Protein AF-A0A1C6ACA7-F1 (afdb_monomer_lite)

Structure (mmCIF, N/CA/C/O backbone):
data_AF-A0A1C6ACA7-F1
#
_entry.id   AF-A0A1C6ACA7-F1
#
loop_
_atom_site.group_PDB
_atom_site.id
_atom_site.type_symbol
_atom_site.label_atom_id
_atom_site.label_alt_id
_atom_site.label_comp_id
_atom_site.label_asym_id
_atom_site.label_entity_id
_atom_site.label_seq_id
_atom_site.pdbx_PDB_ins_code
_atom_site.Cartn_x
_atom_site.Cartn_y
_atom_site.Cartn_z
_atom_site.occupancy
_atom_site.B_iso_or_equiv
_atom_site.auth_seq_id
_atom_site.auth_comp_id
_atom_site.auth_asym_id
_atom_site.auth_atom_id
_atom_site.pdbx_PDB_model_num
ATOM 1 N N . MET A 1 1 ? -13.029 29.301 -29.362 1.00 35.81 1 MET A N 1
ATOM 2 C CA . MET A 1 1 ? -12.154 28.437 -28.537 1.00 35.81 1 MET A CA 1
ATOM 3 C C . MET A 1 1 ? -12.592 28.576 -27.083 1.00 35.81 1 MET A C 1
ATOM 5 O O . MET A 1 1 ? -12.355 29.621 -26.497 1.00 35.81 1 MET A O 1
ATOM 9 N N . LYS A 1 2 ? -13.321 27.599 -26.525 1.00 28.75 2 LYS A N 1
ATOM 10 C CA . LYS A 1 2 ? -13.683 27.595 -25.097 1.00 28.75 2 LYS A CA 1
ATOM 11 C C . LYS A 1 2 ? -12.645 26.752 -24.355 1.00 28.75 2 LYS A C 1
ATOM 13 O O . LYS A 1 2 ? -12.474 25.581 -24.686 1.00 28.75 2 LYS A O 1
ATOM 18 N N . LYS A 1 3 ? -11.920 27.369 -23.416 1.00 33.47 3 LYS A N 1
ATOM 19 C CA . LYS A 1 3 ? -11.046 26.676 -22.459 1.00 33.47 3 LYS A CA 1
ATOM 20 C C . LYS A 1 3 ? -11.905 25.656 -21.707 1.00 33.47 3 LYS A C 1
ATOM 22 O O . LYS A 1 3 ? -12.900 26.042 -21.105 1.00 33.47 3 LYS A O 1
ATOM 27 N N . LYS A 1 4 ? -11.546 24.373 -21.780 1.00 32.12 4 LYS A N 1
ATOM 28 C CA . LYS A 1 4 ? -12.084 23.358 -20.871 1.00 32.12 4 LYS A CA 1
ATOM 29 C C . LYS A 1 4 ? -11.454 23.623 -19.510 1.00 32.12 4 LYS A C 1
ATOM 31 O O . LYS A 1 4 ? -10.244 23.467 -19.355 1.00 32.12 4 LYS A O 1
ATOM 36 N N . GLU A 1 5 ? -12.270 24.099 -18.581 1.00 34.69 5 GLU A N 1
ATOM 37 C CA . GLU A 1 5 ? -11.940 24.129 -17.163 1.00 34.69 5 GLU A CA 1
ATOM 38 C C . GLU A 1 5 ? -11.593 22.710 -16.711 1.00 34.69 5 GLU A C 1
ATOM 40 O O . GLU A 1 5 ? -12.240 21.733 -17.093 1.00 34.69 5 GLU A O 1
ATOM 45 N N . GLN A 1 6 ? -10.509 22.612 -15.949 1.00 39.34 6 GLN A N 1
ATOM 46 C CA . GLN A 1 6 ? -10.090 21.401 -15.269 1.00 39.34 6 GLN A CA 1
ATOM 47 C C . GLN A 1 6 ? -11.111 21.146 -14.160 1.00 39.34 6 GLN A C 1
ATOM 49 O O . GLN A 1 6 ? -11.014 21.715 -13.079 1.00 39.34 6 GLN A O 1
ATOM 54 N N . THR A 1 7 ? -12.143 20.368 -14.476 1.00 33.28 7 THR A N 1
ATOM 55 C CA . THR A 1 7 ? -13.173 19.980 -13.517 1.00 33.28 7 THR A CA 1
ATOM 56 C C . THR A 1 7 ? -12.557 19.076 -12.465 1.00 33.28 7 THR A C 1
ATOM 58 O O . THR A 1 7 ? -12.034 18.004 -12.779 1.00 33.28 7 THR A O 1
ATOM 61 N N . ASP A 1 8 ? -12.613 19.581 -11.239 1.00 41.78 8 ASP A N 1
ATOM 62 C CA . ASP A 1 8 ? -12.300 18.905 -9.994 1.00 41.78 8 ASP A CA 1
ATOM 63 C C . ASP A 1 8 ? -13.042 17.564 -9.899 1.00 41.78 8 ASP A C 1
ATOM 65 O O . ASP A 1 8 ? -14.131 17.393 -10.453 1.00 41.78 8 ASP A O 1
ATOM 69 N N . SER A 1 9 ? -12.386 16.609 -9.252 1.00 39.66 9 SER A N 1
ATOM 70 C CA . SER A 1 9 ? -12.677 15.174 -9.234 1.00 39.66 9 SER A CA 1
ATOM 71 C C . SER A 1 9 ? -14.174 14.860 -9.105 1.00 39.66 9 SER A C 1
ATOM 73 O O . SER A 1 9 ? -14.756 14.914 -8.024 1.00 39.66 9 SER A O 1
ATOM 75 N N . MET A 1 10 ? -14.805 14.518 -10.229 1.00 31.45 10 MET A N 1
ATOM 76 C CA . MET A 1 10 ? -16.221 14.167 -10.291 1.00 31.45 10 MET A CA 1
ATOM 77 C C . MET A 1 10 ? -16.370 12.681 -9.939 1.00 31.45 10 MET A C 1
ATOM 79 O O . MET A 1 10 ? -16.027 11.810 -10.737 1.00 31.45 10 MET A O 1
ATOM 83 N N . VAL A 1 11 ? -16.842 12.388 -8.727 1.00 42.78 11 VAL A N 1
ATOM 84 C CA . VAL A 1 11 ? -17.209 11.027 -8.309 1.00 42.78 11 VAL A CA 1
ATOM 85 C C . VAL A 1 11 ? -18.451 10.613 -9.102 1.00 42.78 11 VAL A C 1
ATOM 87 O O . VAL A 1 11 ? -19.531 11.164 -8.899 1.00 42.78 11 VAL A O 1
ATOM 90 N N . ILE A 1 12 ? -18.296 9.662 -10.025 1.00 40.81 12 ILE A N 1
ATOM 91 C CA . ILE A 1 12 ? -19.401 9.021 -10.746 1.00 40.81 12 ILE A CA 1
ATOM 92 C C . ILE A 1 12 ? -19.448 7.565 -10.293 1.00 40.81 12 ILE A C 1
ATOM 94 O O . ILE A 1 12 ? -18.496 6.812 -10.487 1.00 40.81 12 ILE A O 1
ATOM 98 N N . THR A 1 13 ? -20.560 7.182 -9.675 1.00 42.59 13 THR A N 1
ATOM 99 C CA . THR A 1 13 ? -20.846 5.821 -9.220 1.00 42.59 13 THR A CA 1
ATOM 100 C C . THR A 1 13 ? -21.478 5.015 -10.355 1.00 42.59 13 THR A C 1
ATOM 102 O O . THR A 1 13 ? -22.619 5.269 -10.737 1.00 42.59 13 THR A O 1
ATOM 105 N N . LEU A 1 14 ? -20.756 4.024 -10.878 1.00 44.19 14 LEU A N 1
ATOM 106 C CA . LEU A 1 14 ? -21.343 2.876 -11.575 1.00 44.19 14 LEU A CA 1
ATOM 107 C C . LEU A 1 14 ? -21.666 1.849 -10.490 1.00 44.19 14 LEU A C 1
ATOM 109 O O . LEU A 1 14 ? -20.737 1.198 -10.038 1.00 44.19 14 LEU A O 1
ATOM 113 N N . GLU A 1 15 ? -22.923 1.825 -10.032 1.00 42.56 15 GLU A N 1
ATOM 114 C CA . GLU A 1 15 ? -23.640 0.973 -9.046 1.00 42.56 15 GLU A CA 1
ATOM 115 C C . GLU A 1 15 ? -22.905 0.251 -7.886 1.00 42.56 15 GLU A C 1
ATOM 117 O O . GLU A 1 15 ? -23.536 0.071 -6.856 1.00 42.56 15 GLU A O 1
ATOM 122 N N . ASN A 1 16 ? -21.616 -0.096 -7.959 1.00 43.66 16 ASN A N 1
ATOM 123 C CA . ASN A 1 16 ? -20.783 -0.641 -6.877 1.00 43.66 16 ASN A CA 1
ATOM 124 C C . ASN A 1 16 ? -19.299 -0.195 -6.915 1.00 43.66 16 ASN A C 1
ATOM 126 O O . ASN A 1 16 ? -18.489 -0.754 -6.181 1.00 43.66 16 ASN A O 1
ATOM 130 N N . ALA A 1 17 ? -18.916 0.779 -7.752 1.00 47.66 17 ALA A N 1
ATOM 131 C CA . ALA A 1 17 ? -17.539 1.279 -7.828 1.00 47.66 17 ALA A CA 1
ATOM 132 C C . ALA A 1 17 ? -17.440 2.747 -7.384 1.00 47.66 17 ALA A C 1
ATOM 134 O O . ALA A 1 17 ? -18.015 3.638 -8.016 1.00 47.66 17 ALA A O 1
ATOM 135 N N . ILE A 1 18 ? -16.690 3.006 -6.306 1.00 56.91 18 ILE A N 1
ATOM 136 C CA . ILE A 1 18 ? -16.304 4.366 -5.894 1.00 56.91 18 ILE A CA 1
ATOM 137 C C . ILE A 1 18 ? -14.969 4.694 -6.558 1.00 56.91 18 ILE A C 1
ATOM 139 O O . ILE A 1 18 ? -13.965 4.047 -6.275 1.00 56.91 18 ILE A O 1
ATOM 143 N N . TYR A 1 19 ? -14.964 5.702 -7.427 1.00 53.03 19 TYR A N 1
ATOM 144 C CA . TYR A 1 19 ? -13.764 6.191 -8.100 1.00 53.03 19 TYR A CA 1
ATOM 145 C C . TYR A 1 19 ? -13.055 7.250 -7.245 1.00 53.03 19 TYR A C 1
ATOM 147 O O . TYR A 1 19 ? -13.621 8.312 -6.976 1.00 53.03 19 TYR A O 1
ATOM 155 N N . MET A 1 20 ? -11.809 6.984 -6.846 1.00 58.16 20 MET A N 1
ATOM 156 C CA . MET A 1 20 ? -10.930 7.931 -6.153 1.00 58.16 20 MET A CA 1
ATOM 157 C C . MET A 1 20 ? -9.717 8.188 -7.054 1.00 58.16 20 MET A C 1
ATOM 159 O O . MET A 1 20 ? -8.797 7.381 -7.127 1.00 58.16 20 MET A O 1
ATOM 163 N N . GLY A 1 21 ? -9.756 9.270 -7.836 1.00 49.41 21 GLY A N 1
ATOM 164 C CA . GLY A 1 21 ? -8.786 9.500 -8.910 1.00 49.41 21 GLY A CA 1
ATOM 165 C C . GLY A 1 21 ? -7.720 10.550 -8.607 1.00 49.41 21 GLY A C 1
ATOM 166 O O . GLY A 1 21 ? -8.037 11.664 -8.191 1.00 49.41 21 GLY A O 1
ATOM 167 N N . MET A 1 22 ? -6.475 10.235 -8.975 1.00 43.66 22 MET A N 1
ATOM 168 C CA . MET A 1 22 ? -5.496 11.199 -9.490 1.00 43.66 22 MET A CA 1
ATOM 169 C C . MET A 1 22 ? -5.129 10.806 -10.932 1.00 43.66 22 MET A C 1
ATOM 171 O O . MET A 1 22 ? -5.312 9.675 -11.356 1.00 43.66 22 MET A O 1
ATOM 175 N N . LYS A 1 23 ? -4.644 11.762 -11.727 1.00 41.84 23 LYS A N 1
ATOM 176 C CA . LYS A 1 23 ? -4.615 11.733 -13.206 1.00 41.84 23 LYS A CA 1
ATOM 177 C C . LYS A 1 23 ? -3.945 10.513 -13.888 1.00 41.84 23 LYS A C 1
ATOM 179 O O . LYS A 1 23 ? -4.198 10.320 -15.071 1.00 41.84 23 LYS A O 1
ATOM 184 N N . ASN A 1 24 ? -3.119 9.736 -13.182 1.00 50.81 24 ASN A N 1
ATOM 185 C CA . ASN A 1 24 ? -2.408 8.556 -13.702 1.00 50.81 24 ASN A CA 1
ATOM 186 C C . ASN A 1 24 ? -2.647 7.270 -12.886 1.00 50.81 24 ASN A C 1
ATOM 188 O O . ASN A 1 24 ? -2.252 6.199 -13.342 1.00 50.81 24 ASN A O 1
ATOM 192 N N . ASP A 1 25 ? -3.313 7.378 -11.732 1.00 60.22 25 ASP A N 1
ATOM 193 C CA . ASP A 1 25 ? -3.444 6.306 -10.747 1.00 60.22 25 ASP A CA 1
ATOM 194 C C . ASP A 1 25 ? -4.933 6.153 -10.427 1.00 60.22 25 ASP A C 1
ATOM 196 O O . ASP A 1 25 ? -5.595 7.101 -9.983 1.00 60.22 25 ASP A O 1
ATOM 200 N N . LEU A 1 26 ? -5.481 4.975 -10.718 1.00 66.25 26 LEU A N 1
ATOM 201 C CA . LEU A 1 26 ? -6.894 4.690 -10.492 1.00 66.25 26 LEU A CA 1
ATOM 202 C C . LEU A 1 26 ? -7.024 3.862 -9.222 1.00 66.25 26 LEU A C 1
ATOM 204 O O . LEU A 1 26 ? -6.629 2.698 -9.210 1.00 66.25 26 LEU A O 1
ATOM 208 N N . ALA A 1 27 ? -7.600 4.452 -8.176 1.00 63.38 27 ALA A N 1
ATOM 209 C CA . ALA A 1 27 ? -8.032 3.710 -7.004 1.00 63.38 27 ALA A CA 1
ATOM 210 C C . ALA A 1 27 ? -9.554 3.549 -7.026 1.00 63.38 27 ALA A C 1
ATOM 212 O O . ALA A 1 27 ? -10.292 4.526 -7.197 1.00 63.38 27 ALA A O 1
ATOM 213 N N . PHE A 1 28 ? -10.038 2.321 -6.857 1.00 68.25 28 PHE A N 1
ATOM 214 C CA . PHE A 1 28 ? -11.468 2.070 -6.717 1.00 68.25 28 PHE A CA 1
ATOM 215 C C . PHE A 1 28 ? -11.766 0.868 -5.829 1.00 68.25 28 PHE A C 1
ATOM 217 O O . PHE A 1 28 ? -10.971 -0.061 -5.725 1.00 68.25 28 PHE A O 1
ATOM 224 N N . ILE A 1 29 ? -12.934 0.891 -5.195 1.00 66.12 29 ILE A N 1
ATOM 225 C CA . ILE A 1 29 ? -13.424 -0.209 -4.359 1.00 66.12 29 ILE A CA 1
ATOM 226 C C . ILE A 1 29 ? -14.475 -0.991 -5.145 1.00 66.12 29 ILE A C 1
ATOM 228 O O . ILE A 1 29 ? -15.376 -0.368 -5.705 1.00 66.12 29 ILE A O 1
ATOM 232 N N . ILE A 1 30 ? -14.366 -2.322 -5.175 1.00 65.00 30 ILE A N 1
ATOM 233 C CA . ILE A 1 30 ? -15.426 -3.236 -5.632 1.00 65.00 30 ILE A CA 1
ATOM 234 C C . ILE A 1 30 ? -15.664 -4.252 -4.518 1.00 65.00 30 ILE A C 1
ATOM 236 O O . ILE A 1 30 ? -14.722 -4.895 -4.059 1.00 65.00 30 ILE A O 1
ATOM 240 N N . ASP A 1 31 ? -16.922 -4.398 -4.101 1.00 68.25 31 ASP A N 1
ATOM 241 C CA . ASP A 1 31 ? -17.322 -5.245 -2.972 1.00 68.25 31 ASP A CA 1
ATOM 242 C C . ASP A 1 31 ? -16.541 -4.885 -1.690 1.00 68.25 31 ASP A C 1
ATOM 244 O O . ASP A 1 31 ? -16.768 -3.821 -1.108 1.00 68.25 31 ASP A O 1
ATOM 248 N N . THR A 1 32 ? -15.574 -5.712 -1.281 1.00 72.00 32 THR A N 1
ATOM 249 C CA . THR A 1 32 ? -14.702 -5.471 -0.119 1.00 72.00 32 THR A CA 1
ATOM 250 C C . THR A 1 32 ? -13.225 -5.333 -0.484 1.00 72.00 32 THR A C 1
ATOM 252 O O . THR A 1 32 ? -12.369 -5.447 0.392 1.00 72.00 32 THR A O 1
ATOM 255 N N . GLU A 1 33 ? -12.893 -5.142 -1.757 1.00 77.12 33 GLU A N 1
ATOM 256 C CA . GLU A 1 33 ? -11.509 -5.030 -2.222 1.00 77.12 33 GLU A CA 1
ATOM 257 C C . GLU A 1 33 ? -11.220 -3.622 -2.741 1.00 77.12 33 GLU A C 1
ATOM 259 O O . GLU A 1 33 ? -12.035 -3.015 -3.437 1.00 77.12 33 GLU A O 1
ATOM 264 N N . LEU A 1 34 ? -10.047 -3.098 -2.383 1.00 83.81 34 LEU A N 1
ATOM 265 C CA . LEU A 1 34 ? -9.546 -1.806 -2.833 1.00 83.81 34 LEU A CA 1
ATOM 266 C C . LEU A 1 34 ? -8.473 -2.045 -3.889 1.00 83.81 34 LEU A C 1
ATOM 268 O O . LEU A 1 34 ? -7.382 -2.519 -3.585 1.00 83.81 34 LEU A O 1
ATOM 272 N N . PHE A 1 35 ? -8.772 -1.695 -5.129 1.00 83.44 35 PHE A N 1
ATOM 273 C CA . PHE A 1 35 ? -7.848 -1.846 -6.235 1.00 83.44 35 PHE A CA 1
ATOM 274 C C . PHE A 1 35 ? -7.092 -0.553 -6.490 1.00 83.44 35 PHE A C 1
ATOM 276 O O . PHE A 1 35 ? -7.701 0.512 -6.569 1.00 83.44 35 PHE A O 1
ATOM 283 N N . LEU A 1 36 ? -5.780 -0.670 -6.675 1.00 85.44 36 LEU A N 1
ATOM 284 C CA . LEU A 1 36 ? -4.898 0.401 -7.113 1.00 85.44 36 LEU A CA 1
ATOM 285 C C . LEU A 1 36 ? -4.266 -0.006 -8.439 1.00 85.44 36 LEU A C 1
ATOM 287 O O . LEU A 1 36 ? -3.514 -0.980 -8.513 1.00 85.44 36 LEU A O 1
ATOM 291 N N . TYR A 1 37 ? -4.597 0.745 -9.482 1.00 84.06 37 TYR A N 1
ATOM 292 C CA . TYR A 1 37 ? -4.070 0.549 -10.820 1.00 84.06 37 TYR A CA 1
ATOM 293 C C . TYR A 1 37 ? -3.086 1.646 -11.170 1.00 84.06 37 TYR A C 1
ATOM 295 O O . TYR A 1 37 ? -3.405 2.835 -11.093 1.00 84.06 37 TYR A O 1
ATOM 303 N N . GLU A 1 38 ? -1.932 1.219 -11.658 1.00 83.44 38 GLU A N 1
ATOM 304 C CA . GLU A 1 38 ? -0.889 2.102 -12.144 1.00 83.44 38 GLU A CA 1
ATOM 305 C C . GLU A 1 38 ? -0.435 1.646 -13.532 1.00 83.44 38 GLU A C 1
ATOM 307 O O . GLU A 1 38 ? -0.168 0.467 -13.767 1.00 83.44 38 GLU A O 1
ATOM 312 N N . HIS A 1 39 ? -0.305 2.591 -14.458 1.00 85.69 39 HIS A N 1
ATOM 313 C CA . HIS A 1 39 ? 0.295 2.345 -15.761 1.00 85.69 39 HIS A CA 1
ATOM 314 C C . HIS A 1 39 ? 1.700 2.957 -15.856 1.00 85.69 39 HIS A C 1
ATOM 316 O O . HIS A 1 39 ? 1.890 4.140 -15.573 1.00 85.69 39 HIS A O 1
ATOM 322 N N . GLN A 1 40 ? 2.684 2.182 -16.326 1.00 84.94 40 GLN A N 1
ATOM 323 C CA . GLN A 1 40 ? 4.080 2.607 -16.459 1.00 84.94 40 GLN A CA 1
ATOM 324 C C . GLN A 1 40 ? 4.709 2.224 -17.795 1.00 84.94 40 GLN A C 1
ATOM 326 O O 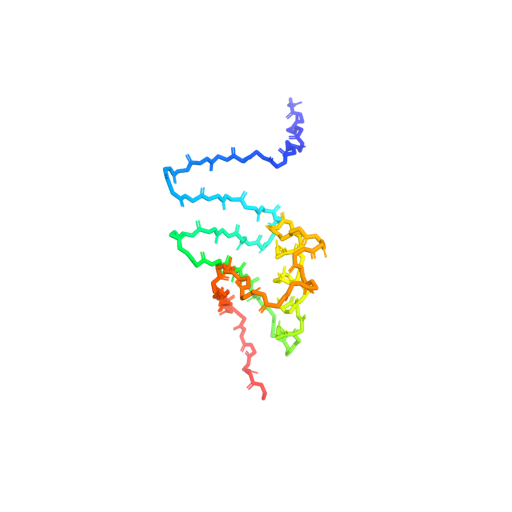. GLN A 1 40 ? 4.664 1.072 -18.216 1.00 84.94 40 GLN A O 1
ATOM 331 N N . SER A 1 41 ? 5.411 3.183 -18.399 1.00 86.81 41 SER A N 1
ATOM 332 C CA . SER A 1 41 ? 6.227 2.981 -19.604 1.00 86.81 41 SER A CA 1
ATOM 333 C C . SER A 1 41 ? 7.726 2.876 -19.337 1.00 86.81 41 SER A C 1
ATOM 335 O O . SER A 1 41 ? 8.497 2.592 -20.249 1.00 86.81 41 SER A O 1
ATOM 337 N N . THR A 1 42 ? 8.153 3.102 -18.096 1.00 87.62 42 THR A N 1
ATOM 338 C CA . THR A 1 42 ? 9.553 3.033 -17.662 1.00 87.62 42 THR A CA 1
ATOM 339 C C . THR A 1 42 ? 9.633 2.166 -16.419 1.00 87.62 42 THR A C 1
ATOM 341 O O . THR A 1 42 ? 8.779 2.280 -15.541 1.00 87.62 42 THR A O 1
ATOM 344 N N . TYR A 1 43 ? 10.629 1.278 -16.355 1.00 87.88 43 TYR A N 1
ATOM 345 C CA . TYR A 1 43 ? 10.767 0.373 -15.222 1.00 87.88 43 TYR A CA 1
ATOM 346 C C . TYR A 1 43 ? 11.038 1.165 -13.941 1.00 87.88 43 TYR A C 1
ATOM 348 O O . TYR A 1 43 ? 11.981 1.954 -13.867 1.00 87.88 43 TYR A O 1
ATOM 356 N N . ASN A 1 44 ? 10.225 0.923 -12.914 1.00 88.38 44 ASN A N 1
ATOM 357 C CA . ASN A 1 44 ? 10.381 1.541 -11.609 1.00 88.38 44 ASN A CA 1
ATOM 358 C C . ASN A 1 44 ? 10.503 0.459 -10.523 1.00 88.38 44 ASN A C 1
ATOM 360 O O . ASN A 1 44 ? 9.502 -0.160 -10.157 1.00 88.38 44 ASN A O 1
ATOM 364 N N . PRO A 1 45 ? 11.699 0.232 -9.953 1.00 90.62 45 PRO A N 1
ATOM 365 C CA . PRO A 1 45 ? 11.867 -0.747 -8.880 1.00 90.62 45 PRO A CA 1
ATOM 366 C C . PRO A 1 45 ? 11.191 -0.312 -7.571 1.00 90.62 45 PRO A C 1
ATOM 368 O O . PRO A 1 45 ? 11.012 -1.132 -6.676 1.00 90.62 45 PRO A O 1
ATOM 371 N N . ASN A 1 46 ? 10.793 0.959 -7.452 1.00 92.75 46 ASN A N 1
ATOM 372 C CA . ASN A 1 46 ? 10.203 1.525 -6.240 1.00 92.75 46 ASN A CA 1
ATOM 373 C C . ASN A 1 46 ? 8.676 1.381 -6.186 1.00 92.75 46 ASN A C 1
ATOM 375 O O . ASN A 1 46 ? 8.048 2.004 -5.330 1.00 92.75 46 ASN A O 1
ATOM 379 N N . MET A 1 47 ? 8.067 0.582 -7.070 1.00 90.12 47 MET A N 1
ATOM 380 C CA . MET A 1 47 ? 6.619 0.351 -7.040 1.00 90.12 47 MET A CA 1
ATOM 381 C C . MET A 1 47 ? 6.089 -0.104 -5.681 1.00 90.12 47 MET A C 1
ATOM 383 O O . MET A 1 47 ? 5.179 0.555 -5.189 1.00 90.12 47 MET A O 1
ATOM 387 N N . PRO A 1 48 ? 6.720 -1.067 -4.980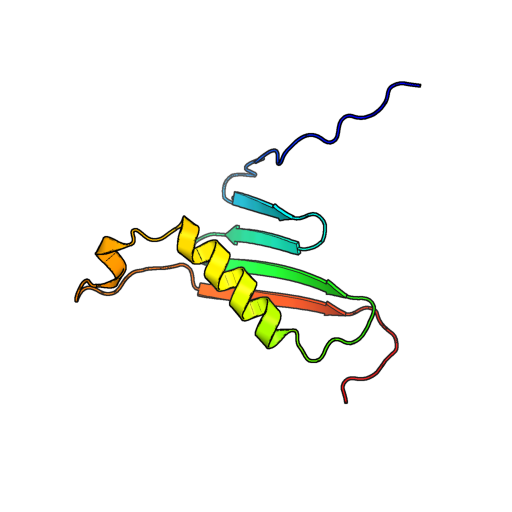 1.00 91.44 48 PRO A N 1
ATOM 388 C CA . PRO A 1 48 ? 6.249 -1.463 -3.653 1.00 91.44 48 PRO A CA 1
ATOM 389 C C . PRO A 1 48 ? 6.212 -0.311 -2.633 1.00 91.44 48 PRO A C 1
ATOM 391 O O . PRO A 1 48 ? 5.362 -0.285 -1.746 1.00 91.44 48 PRO A O 1
ATOM 394 N N . LEU A 1 49 ? 7.127 0.660 -2.749 1.00 92.50 49 LEU A N 1
ATOM 395 C CA . LEU A 1 49 ? 7.153 1.825 -1.864 1.00 92.50 49 LEU A CA 1
ATOM 396 C C . LEU A 1 49 ? 6.044 2.827 -2.213 1.00 92.50 49 LEU A C 1
ATOM 398 O O . LEU A 1 49 ? 5.442 3.416 -1.318 1.00 92.50 49 LEU A O 1
ATOM 402 N N . ARG A 1 50 ? 5.761 3.020 -3.504 1.00 90.50 50 ARG A N 1
ATOM 403 C CA . ARG A 1 50 ? 4.650 3.873 -3.952 1.00 90.50 50 ARG A CA 1
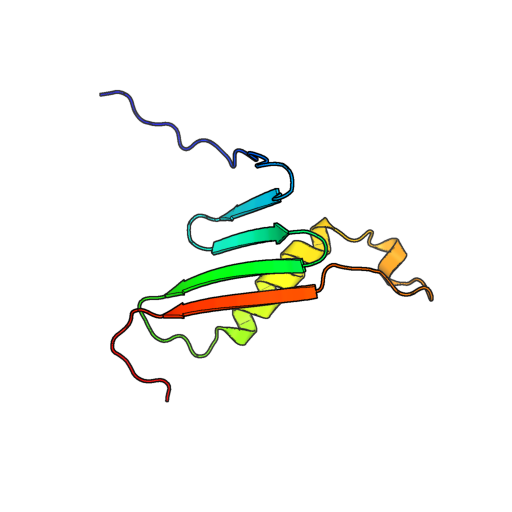ATOM 404 C C . ARG A 1 50 ? 3.306 3.279 -3.554 1.00 90.50 50 ARG A C 1
ATOM 406 O O . ARG A 1 50 ? 2.488 3.992 -2.980 1.00 90.50 50 ARG A O 1
ATOM 413 N N . ASP A 1 51 ? 3.149 1.977 -3.753 1.00 89.25 51 ASP A N 1
ATOM 414 C CA . ASP A 1 51 ? 1.977 1.201 -3.356 1.00 89.25 51 ASP A CA 1
ATOM 415 C C . ASP A 1 51 ? 1.666 1.384 -1.865 1.00 89.25 51 ASP A C 1
ATOM 417 O O . ASP A 1 51 ? 0.525 1.677 -1.507 1.00 89.25 51 ASP A O 1
ATOM 421 N N . LEU A 1 52 ? 2.690 1.326 -0.999 1.00 91.69 52 LEU A N 1
ATOM 422 C CA . LEU A 1 52 ? 2.556 1.609 0.434 1.00 91.69 52 LEU A CA 1
ATOM 423 C C . LEU A 1 52 ? 2.006 3.018 0.708 1.00 91.69 52 LEU A C 1
ATOM 425 O O . LEU A 1 52 ? 1.132 3.189 1.563 1.00 91.69 52 LEU A O 1
ATOM 429 N N . PHE A 1 53 ? 2.518 4.039 0.017 1.00 88.56 53 PHE A N 1
ATOM 430 C CA . PHE A 1 53 ? 2.046 5.410 0.213 1.00 88.56 53 PHE A CA 1
ATOM 431 C C . PHE A 1 53 ? 0.610 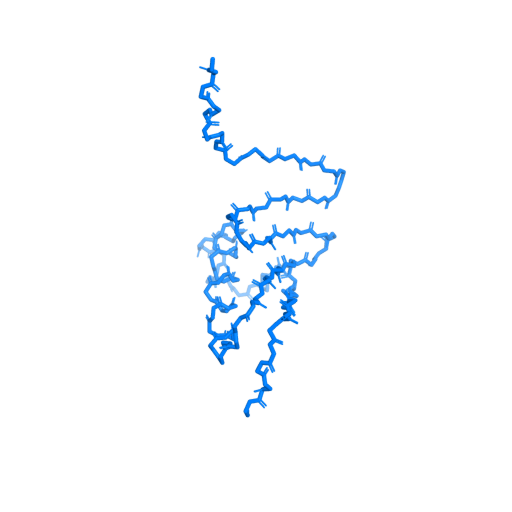5.598 -0.267 1.00 88.56 53 PHE A C 1
ATOM 433 O O . PHE A 1 53 ? -0.179 6.243 0.428 1.00 88.56 53 PHE A O 1
ATOM 440 N N . TYR A 1 54 ? 0.254 5.003 -1.404 1.00 86.38 54 TYR A N 1
ATOM 441 C CA . TYR A 1 54 ? -1.102 5.078 -1.931 1.00 86.38 54 TYR A CA 1
ATOM 442 C C . TYR A 1 54 ? -2.102 4.403 -1.009 1.00 86.38 54 TYR A C 1
ATOM 444 O O . TYR A 1 54 ? -3.052 5.052 -0.569 1.00 86.38 54 TYR A O 1
ATOM 452 N N . ILE A 1 55 ? -1.850 3.155 -0.613 1.00 88.38 55 ILE A N 1
ATOM 453 C CA . ILE A 1 55 ? -2.788 2.446 0.254 1.00 88.38 55 ILE A CA 1
ATOM 454 C C . ILE A 1 55 ? -2.916 3.099 1.634 1.00 88.38 55 ILE A C 1
ATOM 456 O O . ILE A 1 55 ? -4.014 3.190 2.182 1.00 88.38 55 ILE A O 1
ATOM 460 N N . SER A 1 56 ? -1.814 3.622 2.179 1.00 89.25 56 SER A N 1
ATOM 461 C CA . SER A 1 56 ? -1.837 4.362 3.441 1.00 89.25 56 SER A CA 1
ATOM 462 C C . SER A 1 56 ? -2.716 5.611 3.348 1.00 89.25 56 SER A C 1
ATOM 464 O O . SER A 1 56 ? -3.483 5.893 4.270 1.00 89.25 56 SER A O 1
ATOM 466 N N . SER A 1 57 ? -2.641 6.351 2.237 1.00 84.88 57 SER A N 1
ATOM 467 C CA . SER A 1 57 ? -3.486 7.527 2.018 1.00 84.88 57 SER A CA 1
ATOM 468 C C . SER A 1 57 ? -4.962 7.153 1.881 1.00 84.88 57 SER A C 1
ATOM 470 O O . SER A 1 57 ? -5.807 7.817 2.480 1.00 84.88 57 SER A O 1
ATOM 472 N N . GLU A 1 58 ? -5.279 6.073 1.163 1.00 83.62 58 GLU A N 1
ATOM 473 C CA . GLU A 1 58 ? -6.664 5.620 1.001 1.00 83.62 58 GLU A CA 1
ATOM 474 C C . GLU A 1 58 ? -7.270 5.110 2.315 1.00 83.62 58 GLU A C 1
ATOM 476 O O . GLU A 1 58 ? -8.363 5.531 2.694 1.00 83.62 58 GLU A O 1
ATOM 481 N N . TYR A 1 59 ? -6.555 4.289 3.089 1.00 87.44 59 TYR A N 1
ATOM 482 C CA . TYR A 1 59 ? -7.064 3.822 4.384 1.00 87.44 59 TYR A CA 1
ATOM 483 C C .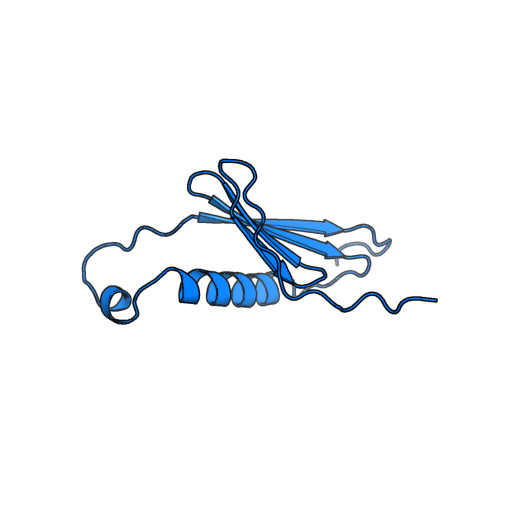 TYR A 1 59 ? -7.235 4.936 5.414 1.00 87.44 59 TYR A C 1
ATOM 485 O O . TYR A 1 59 ? -8.176 4.881 6.207 1.00 87.44 59 TYR A O 1
ATOM 493 N N . GLN A 1 60 ? -6.398 5.977 5.388 1.00 86.06 60 GLN A N 1
ATOM 494 C CA . GLN A 1 60 ? -6.585 7.145 6.257 1.00 86.06 60 GLN A CA 1
ATOM 495 C C . GLN A 1 60 ? -7.924 7.858 6.023 1.00 86.06 60 GLN A C 1
ATOM 497 O O . GLN A 1 60 ? -8.428 8.496 6.945 1.00 86.06 60 GLN A O 1
ATOM 502 N N . LYS A 1 61 ? -8.509 7.749 4.823 1.00 82.44 61 LYS A N 1
ATOM 503 C CA . LYS A 1 61 ? -9.836 8.308 4.517 1.00 82.44 61 LYS A CA 1
ATOM 504 C C . LYS A 1 61 ? -10.977 7.424 5.032 1.00 82.44 61 LYS A C 1
ATOM 506 O O . LYS A 1 61 ? -12.071 7.929 5.259 1.00 82.44 61 LYS A O 1
ATOM 511 N N . LEU A 1 62 ? -10.732 6.122 5.199 1.00 79.12 62 LEU A N 1
ATOM 512 C CA . LEU A 1 62 ? -11.745 5.126 5.564 1.00 79.12 62 LEU A CA 1
ATOM 513 C C . LEU A 1 62 ? -11.826 4.852 7.073 1.00 79.12 62 LEU A C 1
ATOM 515 O O . LEU A 1 62 ? -12.860 4.383 7.546 1.00 79.12 62 LEU A O 1
ATOM 519 N N . VAL A 1 63 ? -10.755 5.109 7.831 1.00 83.00 63 VAL A N 1
ATOM 520 C CA . VAL A 1 63 ? -10.649 4.715 9.246 1.00 83.00 63 VAL A CA 1
ATOM 521 C C . VAL A 1 63 ? -10.722 5.923 10.185 1.00 83.00 63 VAL A C 1
ATOM 523 O O . VAL A 1 63 ? -10.059 6.937 9.970 1.00 83.00 63 VAL A O 1
ATOM 526 N N . ASP A 1 64 ? -11.482 5.799 11.280 1.00 84.06 64 ASP A N 1
ATOM 527 C CA . ASP A 1 64 ? -11.463 6.780 12.369 1.00 84.06 64 ASP A CA 1
ATOM 528 C C . ASP A 1 64 ? -10.187 6.642 13.216 1.00 84.06 64 ASP A C 1
ATOM 530 O O . ASP A 1 64 ? -9.810 5.558 13.662 1.00 84.06 64 ASP A O 1
ATOM 534 N N . LYS A 1 65 ? -9.524 7.762 13.518 1.00 82.50 65 LYS A N 1
ATOM 535 C CA . LYS A 1 65 ? -8.245 7.750 14.249 1.00 82.50 65 LYS A CA 1
ATOM 536 C C . LYS A 1 65 ? -8.359 7.129 15.639 1.00 82.50 65 LYS A C 1
ATOM 538 O O . LYS A 1 65 ? -7.384 6.563 16.126 1.00 82.50 65 LYS A O 1
ATOM 543 N N . LYS A 1 66 ? -9.521 7.232 16.293 1.00 84.94 66 LYS A N 1
ATOM 544 C CA . LYS A 1 66 ? -9.720 6.626 17.618 1.00 84.94 66 LYS A CA 1
ATOM 545 C C . LYS A 1 66 ? -9.859 5.110 17.526 1.00 84.94 66 LYS A C 1
ATOM 547 O O . LYS A 1 66 ? -9.392 4.416 18.427 1.00 84.94 66 LYS A O 1
ATOM 552 N N . SER A 1 67 ? -10.456 4.592 16.450 1.00 85.62 67 SER A N 1
ATOM 553 C CA . SER A 1 67 ? -10.671 3.152 16.282 1.00 85.62 67 SER A CA 1
ATOM 554 C C . SER A 1 67 ? -9.371 2.379 16.039 1.00 85.62 67 SER A C 1
ATOM 556 O O . SER A 1 67 ? -9.301 1.202 16.384 1.00 85.62 67 SER A O 1
ATOM 558 N N . LEU A 1 68 ? -8.312 3.042 15.560 1.00 87.25 68 LEU A N 1
ATOM 559 C CA . LEU A 1 68 ? -6.973 2.455 15.404 1.00 87.25 68 LEU A CA 1
ATOM 560 C C . LEU A 1 68 ? -6.347 1.963 16.717 1.00 87.25 68 LEU A C 1
ATOM 562 O O . LEU A 1 68 ? -5.544 1.036 16.696 1.00 87.25 68 LEU A O 1
ATOM 566 N N . TYR A 1 69 ? -6.705 2.569 17.850 1.00 89.62 69 TYR A N 1
ATOM 567 C CA . TYR A 1 69 ? -6.203 2.177 19.173 1.00 89.62 69 TYR A CA 1
ATOM 568 C C . TYR A 1 69 ? -7.146 1.208 19.901 1.00 89.62 69 TYR A C 1
ATOM 570 O O . TYR A 1 69 ? -6.935 0.893 21.072 1.00 89.62 69 TYR A O 1
ATOM 578 N N . SER A 1 70 ? -8.205 0.753 19.227 1.00 91.25 70 SER A N 1
ATOM 579 C CA . SER A 1 70 ? -9.134 -0.242 19.757 1.00 91.25 70 SER A CA 1
ATOM 580 C C . SER A 1 70 ? -8.487 -1.627 19.815 1.00 91.25 70 SER A C 1
ATOM 582 O O . SER A 1 70 ? -7.679 -1.987 18.962 1.00 91.25 70 SER A O 1
ATOM 584 N N . SER A 1 71 ? -8.905 -2.450 20.777 1.00 93.06 71 SER A N 1
ATOM 585 C CA . SER A 1 71 ? -8.570 -3.881 20.818 1.00 93.06 71 SER A CA 1
ATOM 586 C C . SER A 1 71 ? -9.378 -4.720 19.818 1.00 93.06 71 SER A C 1
ATOM 588 O O . SER A 1 71 ? -9.115 -5.911 19.655 1.00 93.06 71 SER A O 1
ATOM 590 N N . VAL A 1 72 ? -10.371 -4.119 19.154 1.00 92.38 72 VAL A N 1
ATOM 591 C CA . VAL A 1 72 ? -11.231 -4.780 18.166 1.00 92.38 72 VAL A CA 1
ATOM 592 C C . VAL A 1 72 ? -10.634 -4.647 16.768 1.00 92.38 72 VAL A C 1
ATOM 594 O O . VAL A 1 72 ? -10.306 -3.544 16.324 1.00 92.38 72 VAL A O 1
ATOM 597 N N . LEU A 1 73 ? -10.574 -5.773 16.049 1.00 90.25 73 LEU A N 1
ATOM 598 C CA . LEU A 1 73 ? -10.117 -5.839 14.662 1.00 90.25 73 LEU A CA 1
ATOM 599 C C . LEU A 1 73 ? -10.884 -4.849 13.772 1.00 90.25 73 LEU A C 1
ATOM 601 O O . LEU A 1 73 ? -12.106 -4.939 13.633 1.00 90.25 73 LEU A O 1
ATOM 605 N N . GLN A 1 74 ? -10.147 -3.943 13.131 1.00 88.56 74 GLN A N 1
ATOM 606 C CA . GLN A 1 74 ? -10.693 -3.033 12.130 1.00 88.56 74 GLN A CA 1
ATOM 607 C C . GLN A 1 74 ? -10.859 -3.781 10.806 1.00 88.56 74 GLN A C 1
ATOM 609 O O . GLN A 1 74 ? -9.888 -4.270 10.231 1.00 88.56 74 GLN A O 1
ATOM 614 N N . LYS A 1 75 ? -12.099 -3.883 10.325 1.00 87.75 75 LYS A N 1
ATOM 615 C CA . LYS A 1 75 ? -12.389 -4.454 9.008 1.00 87.75 75 LYS A CA 1
ATOM 616 C C . LYS A 1 75 ? -12.160 -3.377 7.953 1.00 87.75 75 LYS A C 1
ATOM 618 O O . LYS A 1 75 ? -12.930 -2.426 7.879 1.00 87.75 75 LYS A O 1
ATOM 623 N N . ILE A 1 76 ? -11.105 -3.535 7.164 1.00 87.00 76 ILE A N 1
ATOM 624 C CA . ILE A 1 76 ? -10.766 -2.666 6.032 1.00 87.00 76 ILE A CA 1
ATOM 625 C C . ILE A 1 76 ? -10.682 -3.507 4.755 1.00 87.00 76 ILE A C 1
ATOM 627 O O . ILE A 1 76 ? -10.371 -4.698 4.850 1.00 87.00 76 ILE A O 1
ATOM 631 N N . PRO A 1 77 ? -10.974 -2.927 3.578 1.00 87.88 77 PRO A N 1
ATOM 632 C CA . PRO A 1 77 ? -10.925 -3.676 2.332 1.00 87.88 77 PRO A CA 1
ATOM 633 C C . PRO A 1 77 ? -9.497 -4.124 2.026 1.00 87.88 77 PRO A C 1
ATOM 635 O O . PRO A 1 77 ? -8.568 -3.345 2.222 1.00 87.88 77 PRO A O 1
ATOM 638 N N . ALA A 1 78 ? -9.301 -5.352 1.547 1.00 89.69 78 ALA A N 1
ATOM 639 C CA . ALA A 1 78 ? -7.969 -5.837 1.183 1.00 89.69 78 ALA A CA 1
ATOM 640 C C . ALA A 1 78 ? -7.442 -5.074 -0.047 1.00 89.69 78 ALA A C 1
ATOM 642 O O . ALA A 1 78 ? -8.220 -4.832 -0.974 1.00 89.69 78 ALA A O 1
ATOM 643 N N . PRO A 1 79 ? -6.157 -4.675 -0.082 1.00 90.44 79 PRO A N 1
ATOM 644 C CA . PRO A 1 79 ? -5.621 -3.942 -1.212 1.00 90.44 79 PRO A CA 1
ATOM 645 C C . PRO A 1 79 ? -5.154 -4.890 -2.317 1.00 90.44 79 PRO A C 1
ATOM 647 O O . PRO A 1 79 ? -4.488 -5.890 -2.049 1.00 90.44 79 PRO A O 1
ATOM 650 N N . GLN A 1 80 ? -5.448 -4.533 -3.561 1.00 89.25 80 GLN A N 1
ATOM 651 C CA . GLN A 1 80 ? -4.995 -5.219 -4.765 1.00 89.25 80 GLN A CA 1
ATOM 652 C C . GLN A 1 80 ? -4.194 -4.234 -5.618 1.00 89.25 80 GLN A C 1
ATOM 654 O O . GLN A 1 80 ? -4.719 -3.207 -6.046 1.00 89.25 80 GLN A O 1
ATOM 659 N N . PHE A 1 81 ? -2.924 -4.545 -5.869 1.00 89.19 81 PHE A N 1
ATOM 660 C CA . PHE A 1 81 ? -2.019 -3.686 -6.636 1.00 89.19 81 PHE A CA 1
ATOM 661 C C . PHE A 1 81 ? -1.822 -4.257 -8.035 1.00 89.19 81 PHE A C 1
ATOM 663 O O . PHE A 1 81 ? -1.358 -5.389 -8.193 1.00 89.19 81 PHE A O 1
ATOM 670 N N . ILE A 1 82 ? -2.170 -3.477 -9.057 1.00 88.75 82 ILE A N 1
ATOM 671 C CA . ILE A 1 82 ? -2.084 -3.896 -10.455 1.00 88.75 82 ILE A CA 1
ATOM 672 C C . ILE A 1 82 ? -1.268 -2.865 -11.226 1.00 88.75 82 ILE A C 1
ATOM 674 O O . ILE A 1 82 ? -1.682 -1.722 -11.410 1.00 88.75 82 ILE A O 1
ATOM 678 N N . VAL A 1 83 ? -0.101 -3.293 -11.710 1.00 87.69 83 VAL A N 1
ATOM 679 C CA . VAL A 1 83 ? 0.802 -2.446 -12.495 1.00 87.69 83 VAL A CA 1
ATOM 680 C C . VAL A 1 83 ? 0.821 -2.917 -13.942 1.00 87.69 83 VAL A C 1
ATOM 682 O O . VAL A 1 83 ? 1.278 -4.021 -14.246 1.00 87.69 83 VAL A O 1
ATOM 685 N N . PHE A 1 84 ? 0.362 -2.063 -14.851 1.00 87.81 84 PHE A N 1
ATOM 686 C CA . PHE A 1 84 ? 0.490 -2.269 -16.286 1.00 87.81 84 PHE A CA 1
ATOM 687 C C . PHE A 1 84 ? 1.815 -1.692 -16.763 1.00 87.81 84 PHE A C 1
ATOM 689 O O . PHE A 1 84 ? 1.981 -0.477 -16.832 1.00 87.81 84 PHE A O 1
ATOM 696 N N . TYR A 1 85 ? 2.758 -2.564 -17.105 1.00 88.38 85 TYR A N 1
ATOM 697 C CA . TYR A 1 85 ? 4.039 -2.154 -17.659 1.00 88.38 85 TYR A CA 1
ATOM 698 C C . TYR A 1 85 ? 4.064 -2.357 -19.174 1.00 88.38 85 TYR A C 1
ATOM 700 O O . TYR A 1 85 ? 3.964 -3.489 -19.648 1.00 88.38 85 TYR A O 1
ATOM 708 N N . ASN A 1 86 ? 4.219 -1.269 -19.926 1.00 88.62 86 ASN A N 1
ATOM 709 C CA . ASN A 1 86 ? 4.334 -1.294 -21.388 1.00 88.62 86 ASN A CA 1
ATOM 710 C C . ASN A 1 86 ? 5.710 -0.827 -21.899 1.00 88.62 86 ASN A C 1
ATOM 712 O O . ASN A 1 86 ? 5.868 -0.550 -23.088 1.00 88.62 86 ASN A O 1
ATOM 716 N N . GLY A 1 87 ? 6.703 -0.728 -21.012 1.00 85.88 87 GLY A N 1
ATOM 717 C CA . GLY A 1 87 ? 8.072 -0.383 -21.383 1.00 85.88 87 GLY A CA 1
ATOM 718 C C . GLY A 1 87 ? 8.851 -1.554 -21.989 1.00 85.88 87 GLY A C 1
ATOM 719 O O . GLY A 1 87 ? 8.456 -2.718 -21.915 1.00 85.88 87 GLY A O 1
ATOM 720 N N . THR A 1 88 ? 10.000 -1.244 -22.587 1.00 88.12 88 THR A N 1
ATOM 721 C CA . THR A 1 88 ? 10.872 -2.232 -23.250 1.00 88.12 88 THR A CA 1
ATOM 722 C C . THR A 1 88 ? 11.989 -2.761 -22.351 1.00 88.12 88 THR A C 1
ATOM 724 O O . THR A 1 88 ? 12.665 -3.727 -22.703 1.00 88.12 88 THR A O 1
ATOM 727 N N . GLU A 1 89 ? 12.224 -2.127 -21.202 1.00 85.25 89 GLU A N 1
ATOM 728 C CA . GLU A 1 89 ? 13.260 -2.546 -20.258 1.00 85.25 89 GLU A CA 1
ATOM 729 C C . GLU A 1 89 ? 12.816 -3.801 -19.503 1.00 85.25 89 GLU A C 1
ATOM 731 O O . GLU A 1 89 ? 11.676 -3.893 -19.045 1.00 85.25 89 GLU A O 1
ATOM 736 N N . LYS A 1 90 ? 13.716 -4.776 -19.357 1.00 75.19 90 LYS A N 1
ATOM 737 C CA . LYS A 1 90 ? 13.458 -5.958 -18.531 1.00 75.19 90 LYS A CA 1
ATOM 738 C C . LYS A 1 90 ? 13.659 -5.613 -17.059 1.00 75.19 90 LYS A C 1
ATOM 740 O O . LYS A 1 90 ? 14.592 -4.889 -16.713 1.00 75.19 90 LYS A O 1
ATOM 745 N N . LYS A 1 91 ? 12.818 -6.198 -16.203 1.00 68.62 91 LYS A N 1
ATOM 746 C CA . LYS A 1 91 ? 13.025 -6.206 -14.753 1.00 68.62 91 LYS A CA 1
ATOM 747 C C . LYS A 1 91 ? 14.427 -6.760 -14.466 1.00 68.62 91 LYS A C 1
ATOM 749 O O . LYS A 1 91 ? 14.762 -7.832 -14.969 1.00 68.62 91 LYS A O 1
ATOM 754 N N . LYS A 1 92 ? 15.237 -5.984 -13.745 1.00 61.09 92 LYS A N 1
ATOM 755 C CA . LYS A 1 92 ? 16.564 -6.404 -13.280 1.00 61.09 92 LYS A CA 1
ATOM 756 C C . LYS A 1 92 ? 16.455 -7.323 -12.075 1.00 61.09 92 LYS A C 1
ATOM 758 O O . LYS A 1 92 ? 15.507 -7.120 -11.281 1.00 61.09 92 LYS A O 1
#

Secondary structure (DSSP, 8-state):
-------------BTTBEEEEETTEEEEEETTEEEEEEEESS--TTHHHHHHHHHHHHHHHHS-TTGGGSSSPP--PEEEEEEEE--SSPP-

Sequence (92 aa):
MKKKEQTDSMVITLENAIYMGMKNDLAFIIDTELFLYEHQSTYNPNMPLRDLFYISSEYQKLVDKKSLYSSVLQKIPAPQ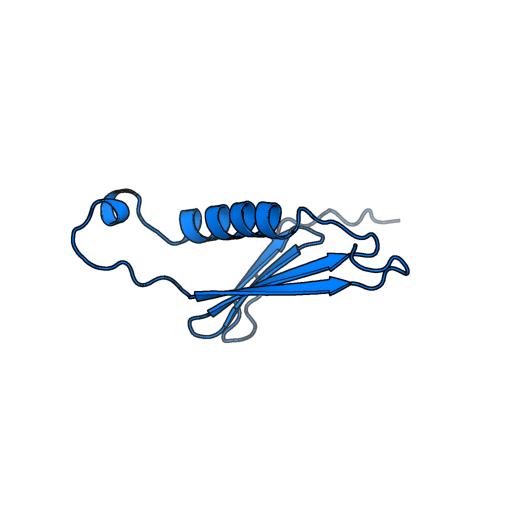FIVFYNGTEKKK

pLDDT: mean 73.05, std 20.16, range [28.75, 93.06]

Radius of gyration: 16.51 Å; chains: 1; bounding box: 40×35×49 Å

Foldseek 3Di:
DDDDPPDDDDFDDPPAWTWDDDPAWTWIDHDQAIEIEGEDQDDDPCVVVVLVVVVVVVVVVVDDPVCVPDPDDDRHRHYDYHYHYPYPDDDD